Protein AF-A0A0F9HBQ1-F1 (afdb_monomer_lite)

Organism: NCBI:txid412755

Sequence (164 aa):
MKKYSKRTIGLFGLLKEIQSQFLNWKKLKNLIPKYLEYHNQWKIYSSMEGAESSEYTEASPKIYEQTISTKFDSHYFYQAIWGFNRILESKCKHHVDIGSNVTFVGLLTAITEVTFIDIRPLRVNLKNFKSKKGNILSLPYENNSISSLSSLHVAEHIGLGRYG

Radius of gyration: 22.7 Å; chains: 1; bounding box: 58×38×56 Å

Secondary structure (DSSP, 8-state):
---------HHHHHHHHHHHTTT-HHHHHHHHHHHHHHHHHHHHHHTSTT-----TTT----TT---SS----HHHHHHHHHHHHHHHHHT-SEEEEES--HHHHHHHTTTSEEEEEESS------TTEEEEE-BTTB-SS-TT--SSEE--S-GGGBTTTSB-

Foldseek 3Di:
DDDDDDDQCQVVVVVVVCVVPVPDPPVVVVVVVLVVVVVVVVVVQVPDPPRDPDDSRPDDDPSPCPDPDDDDDPQLVVVLVVLLVVLQVVLDQEAEEEPHDVVSQLVSQVRHQYEYEACDWDDDDGHSYHTDYDAPVDDPDDPPRGPHYYYGPHPVCDVVPRGD

pLDDT: mean 86.0, std 16.16, range [31.66, 98.62]

Structure (mmCIF, N/CA/C/O backbone):
data_AF-A0A0F9HBQ1-F1
#
_entry.id   AF-A0A0F9HBQ1-F1
#
loop_
_atom_site.group_PDB
_atom_site.id
_atom_site.type_symbol
_atom_site.label_atom_id
_atom_site.label_alt_id
_atom_site.label_comp_id
_atom_site.label_asym_id
_atom_site.label_entity_id
_atom_site.label_seq_id
_atom_site.pdbx_PDB_ins_code
_atom_site.Cartn_x
_atom_site.Cartn_y
_atom_site.Cartn_z
_atom_site.occupancy
_atom_site.B_iso_or_equiv
_atom_site.auth_seq_id
_atom_site.auth_comp_id
_atom_site.auth_asym_id
_atom_site.auth_atom_id
_atom_site.pdbx_PDB_model_num
ATOM 1 N N . MET A 1 1 ? 12.604 -26.608 -2.074 1.00 35.62 1 MET A N 1
ATOM 2 C CA . MET A 1 1 ? 13.143 -26.012 -3.318 1.00 35.62 1 MET A CA 1
ATOM 3 C C . MET A 1 1 ? 12.269 -26.426 -4.497 1.00 35.62 1 MET A C 1
ATOM 5 O O . MET A 1 1 ? 12.293 -27.588 -4.880 1.00 35.62 1 MET A O 1
ATOM 9 N N . LYS A 1 2 ? 11.435 -25.523 -5.031 1.00 31.66 2 LYS A N 1
ATOM 10 C CA . LYS A 1 2 ? 10.654 -25.785 -6.252 1.00 31.66 2 LYS A CA 1
ATOM 11 C C . LYS A 1 2 ? 11.547 -25.509 -7.464 1.00 31.66 2 LYS A C 1
ATOM 13 O O . LYS A 1 2 ? 12.048 -24.399 -7.600 1.00 31.66 2 LYS A O 1
ATOM 18 N N . LYS A 1 3 ? 11.748 -26.521 -8.316 1.00 34.47 3 LYS A N 1
ATOM 19 C CA . LYS A 1 3 ? 12.381 -26.390 -9.637 1.00 34.47 3 LYS A CA 1
ATOM 20 C C . LYS A 1 3 ? 11.582 -25.375 -10.458 1.00 34.47 3 LYS A C 1
ATOM 22 O O . LYS A 1 3 ? 10.477 -25.683 -10.902 1.00 34.47 3 LYS A O 1
ATOM 27 N N . TYR A 1 4 ? 12.126 -24.176 -10.640 1.00 36.44 4 TYR A N 1
ATOM 28 C CA . TYR A 1 4 ? 11.617 -23.244 -11.636 1.00 36.44 4 TYR A CA 1
ATOM 29 C C . TYR A 1 4 ? 11.937 -23.799 -13.027 1.00 36.44 4 TYR A C 1
ATOM 31 O O . TYR A 1 4 ? 13.069 -24.166 -13.337 1.00 36.44 4 TYR A O 1
ATOM 39 N N . SER A 1 5 ? 10.890 -23.922 -13.838 1.00 38.81 5 SER A N 1
ATOM 40 C CA . SER A 1 5 ? 10.945 -24.284 -15.251 1.00 38.81 5 SER A CA 1
ATOM 41 C C . SER A 1 5 ? 11.875 -23.322 -15.994 1.00 38.81 5 SER A C 1
ATOM 43 O O . SER A 1 5 ? 11.524 -22.155 -16.164 1.00 38.81 5 SER A O 1
ATOM 45 N N . LYS A 1 6 ? 13.017 -23.827 -16.475 1.00 42.91 6 LYS A N 1
ATOM 46 C CA . LYS A 1 6 ? 13.939 -23.126 -17.379 1.00 42.91 6 LYS A CA 1
ATOM 47 C C . LYS A 1 6 ? 13.171 -22.623 -18.605 1.00 42.91 6 LYS A C 1
ATOM 49 O O . LYS A 1 6 ? 12.800 -23.408 -19.474 1.00 42.91 6 LYS A O 1
ATOM 54 N N . ARG A 1 7 ? 12.905 -21.320 -18.668 1.00 42.47 7 ARG A N 1
ATOM 55 C CA . ARG A 1 7 ? 12.510 -20.639 -19.902 1.00 42.47 7 ARG A CA 1
ATOM 56 C C . ARG A 1 7 ? 13.658 -19.714 -20.271 1.00 42.47 7 ARG A C 1
ATOM 58 O O . ARG A 1 7 ? 13.934 -18.757 -19.565 1.00 42.47 7 ARG A O 1
ATOM 65 N N . THR A 1 8 ? 14.329 -20.049 -21.361 1.00 42.59 8 THR A N 1
ATOM 66 C CA . THR A 1 8 ? 15.318 -19.239 -22.073 1.00 42.59 8 THR A CA 1
ATOM 67 C C . THR A 1 8 ? 14.633 -17.945 -22.526 1.00 42.59 8 THR A C 1
ATOM 69 O O . THR A 1 8 ? 13.746 -18.007 -23.373 1.00 42.59 8 THR A O 1
ATOM 72 N N . ILE A 1 9 ? 14.956 -16.789 -21.931 1.00 53.06 9 ILE A N 1
ATOM 73 C CA . ILE A 1 9 ? 14.196 -15.534 -22.139 1.00 53.06 9 ILE A CA 1
ATOM 74 C C . ILE A 1 9 ? 14.983 -14.467 -22.918 1.00 53.06 9 ILE A C 1
ATOM 76 O O . ILE A 1 9 ? 14.350 -13.652 -23.575 1.00 53.06 9 ILE A O 1
ATOM 80 N N . GLY A 1 10 ? 16.318 -14.508 -22.990 1.00 53.81 10 GLY A N 1
ATOM 81 C CA . GLY A 1 10 ? 17.095 -13.488 -23.725 1.00 53.81 10 GLY A CA 1
ATOM 82 C C . GLY A 1 10 ? 16.734 -13.346 -25.219 1.00 53.81 10 GLY A C 1
ATOM 83 O O . GLY A 1 10 ? 16.172 -12.339 -25.642 1.00 53.81 10 GLY A O 1
ATOM 84 N N . LEU A 1 11 ? 17.005 -14.374 -26.035 1.00 56.88 11 LEU A N 1
ATOM 85 C CA . LEU A 1 11 ? 16.703 -14.353 -27.480 1.00 56.88 11 LEU A CA 1
ATOM 86 C C . LEU A 1 11 ? 15.218 -14.639 -27.769 1.00 56.88 11 LEU A C 1
ATOM 88 O O . LEU A 1 11 ? 14.623 -14.088 -28.691 1.00 56.88 11 LEU A O 1
ATOM 92 N N . PHE A 1 12 ? 14.605 -15.489 -26.945 1.00 56.41 12 PHE A N 1
ATOM 93 C CA . PHE A 1 12 ? 13.203 -15.888 -27.066 1.00 56.41 12 PHE A CA 1
ATOM 94 C C . PHE A 1 12 ? 12.234 -14.779 -26.637 1.00 56.41 12 PHE A C 1
ATOM 96 O O . PHE A 1 12 ? 11.117 -14.733 -27.138 1.00 56.41 12 PHE A O 1
ATOM 103 N N . GLY A 1 13 ? 12.646 -13.885 -25.733 1.00 59.28 13 GLY A N 1
ATOM 104 C CA . GLY A 1 13 ? 11.904 -12.691 -25.329 1.00 59.28 13 GLY A CA 1
ATOM 105 C C . GLY A 1 13 ? 11.864 -11.659 -26.449 1.00 59.28 13 GLY A C 1
ATOM 106 O O . GLY A 1 13 ? 10.774 -11.238 -26.823 1.00 59.28 13 GLY A O 1
ATOM 107 N N . LEU A 1 14 ? 13.016 -11.371 -27.069 1.00 61.38 14 LEU A N 1
ATOM 108 C CA . LEU A 1 14 ? 13.088 -10.545 -28.276 1.00 61.38 14 LEU A CA 1
ATOM 109 C C . LEU A 1 14 ? 12.256 -11.156 -29.414 1.00 61.38 14 LEU A C 1
ATOM 111 O O . LEU A 1 14 ? 11.454 -10.460 -30.021 1.00 61.38 14 LEU A O 1
ATOM 115 N N . LEU A 1 15 ? 12.371 -12.465 -29.669 1.00 63.91 15 LEU A N 1
ATOM 116 C CA . LEU A 1 15 ? 11.573 -13.148 -30.695 1.00 63.91 15 LEU A CA 1
ATOM 117 C C . LEU A 1 15 ? 10.07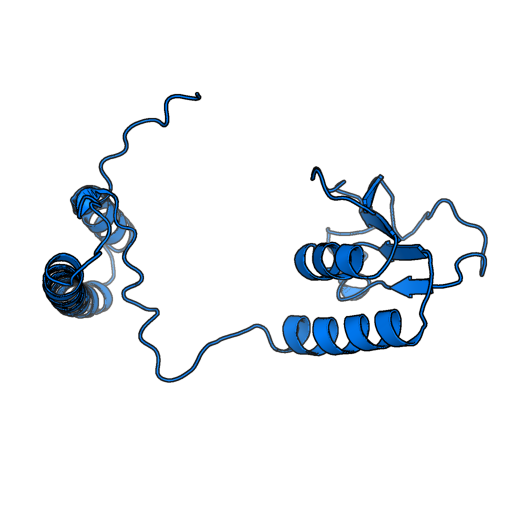4 -13.171 -30.370 1.00 63.91 15 LEU A C 1
ATOM 119 O O . LEU A 1 15 ? 9.278 -13.007 -31.286 1.00 63.91 15 LEU A O 1
ATOM 123 N N . LYS A 1 16 ? 9.666 -13.315 -29.101 1.00 60.62 16 LYS A N 1
ATOM 124 C CA . LYS A 1 16 ? 8.258 -13.207 -28.676 1.00 60.62 16 LYS A CA 1
ATOM 125 C C . LYS A 1 16 ? 7.707 -11.795 -28.821 1.00 60.62 16 LYS A C 1
ATOM 127 O O . LYS A 1 16 ? 6.542 -11.634 -29.168 1.00 60.62 16 LYS A O 1
ATOM 132 N N . GLU A 1 17 ? 8.514 -10.788 -28.518 1.00 59.59 17 GLU A N 1
ATOM 133 C CA . GLU A 1 17 ? 8.128 -9.385 -28.629 1.00 59.59 17 GLU A CA 1
ATOM 134 C C . GLU A 1 17 ? 8.091 -8.941 -30.096 1.00 59.59 17 GLU A C 1
ATOM 136 O O . GLU A 1 17 ? 7.166 -8.254 -30.508 1.00 59.59 17 GLU A O 1
ATOM 141 N N . ILE A 1 18 ? 9.010 -9.440 -30.927 1.00 62.00 18 ILE A N 1
ATOM 142 C CA . ILE A 1 18 ? 8.940 -9.320 -32.386 1.00 62.00 18 ILE A CA 1
ATOM 143 C C . ILE A 1 18 ? 7.689 -10.046 -32.908 1.00 62.00 18 ILE A C 1
ATOM 145 O O . ILE A 1 18 ? 6.916 -9.434 -33.639 1.00 62.00 18 ILE A O 1
ATOM 149 N N . GLN A 1 19 ? 7.432 -11.292 -32.473 1.00 61.62 19 GLN A N 1
ATOM 150 C CA . GLN A 1 19 ? 6.2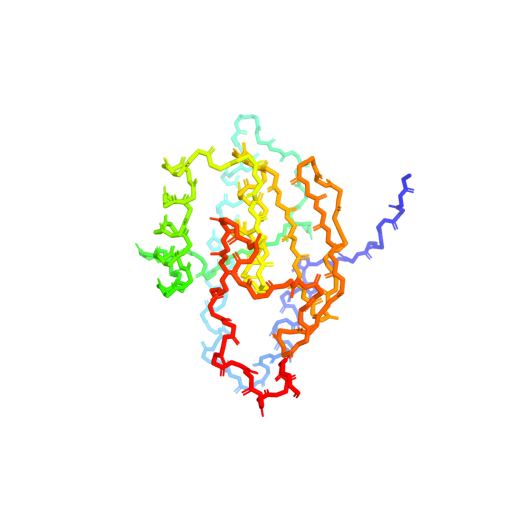35 -12.086 -32.805 1.00 61.62 19 GLN A CA 1
ATOM 151 C C . GLN A 1 19 ? 4.923 -11.371 -32.447 1.00 61.62 19 GLN A C 1
ATOM 153 O O . GLN A 1 19 ? 4.002 -11.345 -33.261 1.00 61.62 19 GLN A O 1
ATOM 158 N N . SER A 1 20 ? 4.839 -10.740 -31.272 1.00 58.06 20 SER A N 1
ATOM 159 C CA . SER A 1 20 ? 3.650 -9.995 -30.835 1.00 58.06 20 SER A CA 1
ATOM 160 C C . SER A 1 20 ? 3.490 -8.631 -31.519 1.00 58.06 20 SER A C 1
ATOM 162 O O . SER A 1 20 ? 2.413 -8.038 -31.461 1.00 58.06 20 SER A O 1
ATOM 164 N N . GLN A 1 21 ? 4.535 -8.136 -32.192 1.00 57.50 21 GLN A N 1
ATOM 165 C CA . GLN A 1 21 ? 4.573 -6.824 -32.840 1.00 57.50 21 GLN A CA 1
ATOM 166 C C . GLN A 1 21 ? 4.679 -6.878 -34.376 1.00 57.50 21 GLN A C 1
ATOM 168 O O . GLN A 1 21 ? 4.935 -5.838 -34.991 1.00 57.50 21 GLN A O 1
ATOM 173 N N . PHE A 1 22 ? 4.413 -8.029 -35.013 1.00 54.31 22 PHE A N 1
ATOM 174 C CA . PHE A 1 22 ? 4.556 -8.263 -36.469 1.00 54.31 22 PHE A CA 1
ATOM 175 C C . PHE A 1 22 ? 3.725 -7.380 -37.419 1.00 54.31 22 PHE A C 1
ATOM 177 O O . PHE A 1 22 ? 3.723 -7.612 -38.623 1.00 54.31 22 PHE A O 1
ATOM 184 N N . LEU A 1 23 ? 3.072 -6.326 -36.937 1.00 56.28 23 LEU A N 1
ATOM 185 C CA . LEU A 1 23 ? 2.369 -5.351 -37.774 1.00 56.28 23 LEU A CA 1
ATOM 186 C C . LEU A 1 23 ? 2.879 -3.909 -37.614 1.00 56.28 23 LEU A C 1
ATOM 188 O O . LEU A 1 23 ? 2.281 -2.998 -38.181 1.00 56.28 23 LEU A O 1
ATOM 192 N N . ASN A 1 24 ? 3.978 -3.649 -36.884 1.00 65.12 24 ASN A N 1
ATOM 193 C CA . ASN A 1 24 ? 4.464 -2.273 -36.708 1.00 65.12 24 ASN A CA 1
ATOM 194 C C . ASN A 1 24 ? 5.992 -2.103 -36.803 1.00 65.12 24 ASN A C 1
ATOM 196 O O . ASN A 1 24 ? 6.710 -2.025 -35.805 1.00 65.12 24 ASN A O 1
ATOM 200 N N . TRP A 1 25 ? 6.477 -1.922 -38.033 1.00 69.94 25 TRP A N 1
ATOM 201 C CA . TRP A 1 25 ? 7.878 -1.633 -38.371 1.00 69.94 25 TRP A CA 1
ATOM 202 C C . TRP A 1 25 ? 8.474 -0.416 -37.632 1.00 69.94 25 TRP A C 1
ATOM 204 O O . TRP A 1 25 ? 9.676 -0.381 -37.365 1.00 69.94 25 TRP A O 1
ATOM 214 N N . LYS A 1 26 ? 7.654 0.575 -37.237 1.00 66.94 26 LYS A N 1
ATOM 215 C CA . LYS A 1 26 ? 8.124 1.722 -36.434 1.00 66.94 26 LYS A CA 1
ATOM 216 C C . LYS A 1 26 ? 8.539 1.299 -35.023 1.00 66.94 26 LYS A C 1
ATOM 218 O O . LYS A 1 26 ? 9.495 1.852 -34.489 1.00 66.94 26 LYS A O 1
ATOM 223 N N . LYS A 1 27 ? 7.859 0.314 -34.425 1.00 67.44 27 LYS A N 1
ATOM 224 C CA . LYS A 1 27 ? 8.238 -0.205 -33.104 1.00 67.44 27 LYS A CA 1
ATOM 225 C C . LYS A 1 27 ? 9.533 -1.015 -33.168 1.00 67.44 27 LYS A C 1
ATOM 227 O O . LYS A 1 27 ? 10.408 -0.779 -32.342 1.00 67.44 27 LYS A O 1
ATOM 232 N N . LEU A 1 28 ? 9.705 -1.864 -34.189 1.00 73.25 28 LEU A N 1
ATOM 233 C CA . LEU A 1 28 ? 10.949 -2.624 -34.394 1.00 73.25 28 LEU A CA 1
ATOM 234 C C . LEU A 1 28 ? 12.178 -1.716 -34.558 1.00 73.25 28 LEU A C 1
ATOM 236 O O . LEU A 1 28 ? 13.211 -1.967 -33.941 1.00 73.25 28 LEU A O 1
ATOM 240 N N . LYS A 1 29 ? 12.060 -0.630 -35.335 1.00 79.12 29 LYS A N 1
ATOM 241 C CA . LYS A 1 29 ? 13.150 0.345 -35.525 1.00 79.12 29 LYS A CA 1
ATOM 242 C C . LYS A 1 29 ? 13.620 0.999 -34.224 1.00 79.12 29 LYS A C 1
ATOM 244 O O . LYS A 1 29 ? 14.805 1.268 -34.084 1.00 79.12 29 LYS A O 1
ATOM 249 N N . ASN A 1 30 ? 12.713 1.218 -33.274 1.00 81.75 30 ASN A N 1
ATOM 250 C CA . ASN A 1 30 ? 13.043 1.807 -31.974 1.00 81.75 30 ASN A CA 1
ATOM 251 C C . ASN A 1 30 ? 13.506 0.765 -30.945 1.00 81.75 30 ASN A C 1
ATOM 253 O O . ASN A 1 30 ? 14.101 1.133 -29.937 1.00 81.75 30 ASN A O 1
ATOM 257 N N . LEU A 1 31 ? 13.228 -0.519 -31.178 1.00 86.50 31 LEU A N 1
ATOM 258 C CA . LEU A 1 31 ? 13.579 -1.619 -30.281 1.00 86.50 31 LEU A CA 1
ATOM 259 C C . LEU A 1 31 ? 15.081 -1.927 -30.336 1.00 86.50 31 LEU A C 1
ATOM 261 O O . LEU A 1 31 ? 15.737 -2.018 -29.302 1.00 86.50 31 LEU A O 1
ATOM 265 N N . ILE A 1 32 ? 15.628 -2.045 -31.550 1.00 87.56 32 ILE A N 1
ATOM 266 C CA . ILE A 1 32 ? 17.014 -2.479 -31.780 1.00 87.56 32 ILE A CA 1
ATOM 267 C C . ILE A 1 32 ? 18.036 -1.548 -31.099 1.00 87.56 32 ILE A C 1
ATOM 269 O O . ILE A 1 32 ? 18.856 -2.060 -30.335 1.00 87.56 32 ILE A O 1
ATOM 273 N N . PRO A 1 33 ? 17.992 -0.208 -31.277 1.00 91.00 33 PRO A N 1
ATOM 274 C CA . PRO A 1 33 ? 18.955 0.685 -30.631 1.00 91.00 33 PRO A CA 1
ATOM 275 C C . PRO A 1 33 ? 18.920 0.592 -29.103 1.00 91.00 33 PRO A C 1
ATOM 277 O O . PRO A 1 33 ? 19.967 0.582 -28.466 1.00 91.00 33 PRO A O 1
ATOM 280 N N . LYS A 1 34 ? 17.727 0.442 -28.515 1.00 90.25 34 LYS A N 1
ATOM 281 C CA . LYS A 1 34 ? 17.555 0.333 -27.061 1.00 90.25 34 LYS A CA 1
ATOM 282 C C . LYS A 1 34 ? 18.139 -0.955 -26.489 1.00 90.25 34 LYS A C 1
ATOM 284 O O . LYS A 1 34 ? 18.706 -0.943 -25.403 1.00 90.25 34 LYS A O 1
ATOM 289 N N . TYR A 1 35 ? 18.022 -2.066 -27.213 1.00 90.69 35 TYR A N 1
ATOM 290 C CA . TYR A 1 35 ? 18.657 -3.322 -26.811 1.00 90.69 35 TYR A CA 1
ATOM 291 C C . TYR A 1 35 ? 20.182 -3.274 -26.948 1.00 90.69 35 TYR A C 1
ATOM 293 O O . TYR A 1 35 ? 20.880 -3.841 -26.109 1.00 90.69 35 TYR A O 1
ATOM 301 N N . LEU A 1 36 ? 20.706 -2.578 -27.963 1.00 92.31 36 LEU A N 1
ATOM 302 C CA . LEU A 1 36 ? 22.147 -2.339 -28.092 1.00 92.31 36 LEU A CA 1
ATOM 303 C C . LEU A 1 36 ? 22.674 -1.473 -26.940 1.00 92.31 36 LEU A C 1
ATOM 305 O O . LEU A 1 36 ? 23.688 -1.818 -26.335 1.00 92.31 36 LEU A O 1
ATOM 309 N N . GLU A 1 37 ? 21.967 -0.393 -26.602 1.00 92.94 37 GLU A N 1
ATOM 310 C CA . GLU A 1 37 ? 22.284 0.447 -25.445 1.00 92.94 37 GLU A CA 1
ATOM 311 C C . GLU A 1 37 ? 22.259 -0.369 -24.148 1.00 92.94 37 GLU A C 1
ATOM 313 O O . GLU A 1 37 ? 23.241 -0.375 -23.408 1.00 92.94 37 GLU A O 1
ATOM 318 N N . TYR A 1 38 ? 21.194 -1.140 -23.921 1.00 93.06 38 TYR A N 1
ATOM 319 C CA . TYR A 1 38 ? 21.078 -2.026 -22.765 1.00 93.06 38 TYR A CA 1
ATOM 320 C C . TYR A 1 38 ? 22.222 -3.049 -22.685 1.00 93.06 38 TYR A C 1
ATOM 322 O O . TYR A 1 38 ? 22.770 -3.287 -21.614 1.00 93.06 38 TYR A O 1
ATOM 330 N N . HIS A 1 39 ? 22.630 -3.645 -23.806 1.00 92.25 39 HIS A N 1
ATOM 331 C CA . HIS A 1 39 ? 23.753 -4.583 -23.837 1.00 92.25 39 HIS A CA 1
ATOM 332 C C . HIS A 1 39 ? 25.091 -3.910 -23.486 1.00 92.25 39 HIS A C 1
ATOM 334 O O . HIS A 1 39 ? 25.919 -4.502 -22.793 1.00 92.25 39 HIS A O 1
ATOM 340 N N . ASN A 1 40 ? 25.303 -2.664 -23.913 1.00 93.44 40 ASN A N 1
ATOM 341 C CA . ASN A 1 40 ? 26.479 -1.898 -23.506 1.00 93.44 40 ASN A CA 1
ATOM 342 C C . ASN A 1 40 ? 26.438 -1.569 -22.007 1.00 93.44 40 ASN A C 1
ATOM 344 O O . ASN A 1 40 ? 27.434 -1.776 -21.318 1.00 93.44 40 ASN A O 1
ATOM 348 N N . GLN A 1 41 ? 25.283 -1.140 -21.487 1.00 93.69 41 GLN A N 1
ATOM 349 C CA . GLN A 1 41 ? 25.076 -0.913 -20.052 1.00 93.69 41 GLN A CA 1
ATOM 350 C C . GLN A 1 41 ? 25.320 -2.190 -19.237 1.00 93.69 41 GLN A C 1
ATOM 352 O O . GLN A 1 41 ? 25.957 -2.135 -18.190 1.00 93.69 41 GLN A O 1
ATOM 357 N N . TRP A 1 42 ? 24.888 -3.347 -19.745 1.00 92.56 42 TRP A N 1
ATOM 358 C CA . TRP A 1 42 ? 25.144 -4.644 -19.125 1.00 92.56 42 TRP A CA 1
ATOM 359 C C . TRP A 1 42 ? 26.635 -4.966 -19.055 1.00 92.56 42 TRP A C 1
ATOM 361 O O . TRP A 1 42 ? 27.121 -5.335 -17.996 1.00 92.56 42 TRP A O 1
ATOM 371 N N . LYS A 1 43 ? 27.385 -4.786 -20.151 1.00 92.81 43 LYS A N 1
ATOM 372 C CA . LYS A 1 43 ? 28.844 -4.991 -20.145 1.00 92.81 43 LYS A CA 1
ATOM 373 C C . LYS A 1 43 ? 29.543 -4.112 -19.114 1.00 92.81 43 LYS A C 1
ATOM 375 O O . LYS A 1 43 ? 30.437 -4.590 -18.425 1.00 92.81 43 LYS A O 1
ATOM 380 N N . ILE A 1 44 ? 29.124 -2.849 -19.015 1.00 94.12 44 ILE A N 1
ATOM 381 C CA . ILE A 1 44 ? 29.649 -1.916 -18.017 1.00 94.12 44 ILE A CA 1
ATOM 382 C C . ILE A 1 44 ? 29.332 -2.445 -16.614 1.00 94.12 44 ILE A C 1
ATOM 384 O O . ILE A 1 44 ? 30.258 -2.633 -15.832 1.00 94.12 44 ILE A O 1
ATOM 388 N N . TYR A 1 45 ? 28.064 -2.762 -16.326 1.00 93.12 45 TYR A N 1
ATOM 389 C CA . TYR A 1 45 ? 27.636 -3.336 -15.046 1.00 93.12 45 TYR A CA 1
ATOM 390 C C . TYR A 1 45 ? 28.428 -4.599 -14.681 1.00 93.12 45 TYR A C 1
ATOM 392 O O . TYR A 1 45 ? 29.003 -4.655 -13.603 1.00 93.12 45 TYR A O 1
ATOM 400 N N . SER A 1 46 ? 28.547 -5.570 -15.590 1.00 92.06 46 SER A N 1
ATOM 401 C CA . SER A 1 46 ? 29.276 -6.825 -15.354 1.00 92.06 46 SER A CA 1
ATOM 402 C C . SER A 1 46 ? 30.778 -6.645 -15.121 1.00 92.06 46 SER A C 1
ATOM 404 O O . SER A 1 46 ? 31.422 -7.569 -14.636 1.00 92.06 46 SER A O 1
ATOM 406 N N . SER A 1 47 ? 31.349 -5.494 -15.486 1.00 93.00 47 SER A N 1
ATOM 407 C CA . SER A 1 47 ? 32.758 -5.172 -15.226 1.00 93.00 47 SER A CA 1
ATOM 408 C C . SER A 1 47 ? 32.988 -4.429 -13.906 1.00 93.00 47 SER A C 1
ATOM 410 O O . SER A 1 47 ? 34.139 -4.203 -13.537 1.00 93.00 47 SER A O 1
ATOM 412 N N . MET A 1 48 ? 31.922 -4.031 -13.202 1.00 95.38 48 MET A N 1
ATOM 413 C CA . MET A 1 48 ? 32.028 -3.334 -11.920 1.00 95.38 48 MET A CA 1
ATOM 414 C C . MET A 1 48 ? 32.450 -4.290 -10.798 1.00 95.38 48 MET A C 1
ATOM 416 O O . MET A 1 48 ? 32.042 -5.453 -10.756 1.00 95.38 48 MET A O 1
ATOM 420 N N . GLU A 1 49 ? 33.235 -3.783 -9.848 1.00 95.25 49 GLU A N 1
ATOM 421 C CA . GLU A 1 49 ? 33.574 -4.519 -8.631 1.00 95.25 49 GLU A CA 1
ATOM 422 C C . GLU A 1 49 ? 32.301 -4.832 -7.827 1.00 95.25 49 GLU A C 1
ATOM 424 O O . GLU A 1 49 ? 31.477 -3.953 -7.578 1.00 95.25 49 GLU A O 1
ATOM 429 N N . GLY A 1 50 ? 32.120 -6.100 -7.447 1.00 91.81 50 GLY A N 1
ATOM 430 C CA . GLY A 1 50 ? 30.934 -6.554 -6.715 1.00 91.81 50 GLY A CA 1
ATOM 431 C C . GLY A 1 50 ? 29.666 -6.720 -7.562 1.00 91.81 50 GLY A C 1
ATOM 432 O O . GLY A 1 50 ? 28.597 -6.931 -6.991 1.00 91.81 50 GLY A O 1
ATOM 433 N N . ALA A 1 51 ? 29.756 -6.647 -8.896 1.00 90.25 51 ALA A N 1
ATOM 434 C CA . ALA A 1 51 ? 28.629 -6.957 -9.772 1.00 90.25 51 ALA A CA 1
ATOM 435 C C . ALA A 1 51 ? 28.126 -8.392 -9.549 1.00 90.25 51 ALA A C 1
ATOM 437 O O . ALA A 1 51 ? 28.915 -9.333 -9.422 1.00 90.25 51 ALA A O 1
ATOM 438 N N . GLU A 1 52 ? 26.804 -8.571 -9.517 1.00 86.75 52 GLU A N 1
ATOM 439 C CA . GLU A 1 52 ? 26.213 -9.895 -9.344 1.00 86.75 52 GLU A CA 1
ATOM 440 C C . GLU A 1 52 ? 26.542 -10.778 -10.553 1.00 86.75 52 GLU A C 1
ATOM 442 O O . GLU A 1 52 ? 26.419 -10.356 -11.708 1.00 86.75 52 GLU A O 1
ATOM 447 N N . SER A 1 53 ? 26.897 -12.041 -10.296 1.00 78.88 53 SER A N 1
ATOM 448 C CA . SER A 1 53 ? 27.084 -13.050 -11.340 1.00 78.88 53 SER A CA 1
ATOM 449 C C . SER A 1 53 ? 25.722 -13.505 -11.872 1.00 78.88 53 SER A C 1
ATOM 451 O O . SER A 1 53 ? 25.227 -14.578 -11.529 1.00 78.88 53 SER A O 1
ATOM 453 N N . SER A 1 54 ? 25.084 -12.658 -12.670 1.00 77.75 54 SER A N 1
ATOM 454 C CA . SER A 1 54 ? 23.842 -12.979 -13.368 1.00 77.75 54 SER A CA 1
ATOM 455 C C . SER A 1 54 ? 24.128 -13.274 -14.835 1.00 77.75 54 SER A C 1
ATOM 457 O O . SER A 1 54 ? 24.988 -12.655 -15.467 1.00 77.75 54 SER A O 1
ATOM 459 N N . GLU A 1 55 ? 23.419 -14.247 -15.401 1.00 82.19 55 GLU A N 1
ATOM 460 C CA . GLU A 1 55 ? 23.507 -14.502 -16.832 1.00 82.19 55 GLU A CA 1
ATOM 461 C C . GLU A 1 55 ? 22.673 -13.468 -17.595 1.00 82.19 55 GLU A C 1
ATOM 463 O O . GLU A 1 55 ? 21.513 -13.219 -17.268 1.00 82.19 55 GLU A O 1
ATOM 468 N N . TYR A 1 56 ? 23.211 -12.933 -18.696 1.00 80.25 56 TYR A N 1
ATOM 469 C CA . TYR A 1 56 ? 22.464 -12.026 -19.583 1.00 80.25 56 TYR A CA 1
ATOM 470 C C . TYR A 1 56 ? 21.130 -12.631 -20.060 1.00 80.25 56 TYR A C 1
ATOM 472 O O . TYR A 1 56 ? 20.174 -11.919 -20.358 1.00 80.25 56 TYR A O 1
ATOM 480 N N . THR A 1 57 ? 21.047 -13.964 -20.129 1.00 78.88 57 THR A N 1
ATOM 481 C CA . THR A 1 57 ? 19.846 -14.687 -20.569 1.00 78.88 57 THR A CA 1
ATOM 482 C C . THR A 1 57 ? 18.730 -14.740 -19.523 1.00 78.88 57 THR A C 1
ATOM 484 O O . THR A 1 57 ? 17.572 -14.961 -19.896 1.00 78.88 57 THR A O 1
ATOM 487 N N . GLU A 1 58 ? 19.072 -14.515 -18.253 1.00 83.00 58 GLU A N 1
ATOM 488 C CA . GLU A 1 58 ? 18.150 -14.428 -17.117 1.00 83.00 58 GLU A CA 1
ATOM 489 C C . GLU A 1 58 ? 17.709 -12.985 -16.844 1.00 83.00 58 GLU A C 1
ATOM 491 O O . GLU A 1 58 ? 16.760 -12.746 -16.094 1.00 83.00 58 GLU A O 1
ATOM 496 N N . ALA A 1 59 ? 18.358 -12.015 -17.490 1.00 84.12 59 ALA A N 1
ATOM 497 C CA . ALA A 1 59 ? 18.001 -10.621 -17.360 1.00 84.12 59 ALA A CA 1
ATOM 498 C C . ALA A 1 59 ? 16.603 -10.337 -17.942 1.00 84.12 59 ALA A C 1
ATOM 500 O O . ALA A 1 59 ? 16.185 -10.907 -18.953 1.00 84.12 59 ALA A O 1
ATOM 501 N N . SER A 1 60 ? 15.878 -9.406 -17.311 1.00 86.06 60 SER A N 1
ATOM 502 C CA . SER A 1 60 ? 14.583 -8.895 -17.782 1.00 86.06 60 SER A CA 1
ATOM 503 C C . SER A 1 60 ? 14.718 -7.407 -18.140 1.00 86.06 60 SER A C 1
ATOM 505 O O . SER A 1 60 ? 14.341 -6.558 -17.322 1.00 86.06 60 SER A O 1
ATOM 507 N N . PRO A 1 61 ? 15.221 -7.065 -19.343 1.00 88.50 61 PRO A N 1
ATOM 508 C CA . PRO A 1 61 ? 15.525 -5.690 -19.717 1.00 88.50 61 PRO A CA 1
ATOM 509 C C . PRO A 1 61 ? 14.281 -4.805 -19.658 1.00 88.50 61 PRO A C 1
ATOM 511 O O . PRO A 1 61 ? 13.217 -5.158 -20.169 1.00 88.50 61 PRO A O 1
ATOM 514 N N . LYS A 1 62 ? 14.419 -3.626 -19.053 1.00 89.00 62 LYS A N 1
ATOM 515 C CA . LYS A 1 62 ? 13.368 -2.607 -18.986 1.00 89.00 62 LYS A CA 1
ATOM 516 C C . LYS A 1 62 ? 13.709 -1.430 -19.896 1.00 89.00 62 LYS A C 1
ATOM 518 O O . LYS A 1 62 ? 13.797 -0.286 -19.474 1.00 89.00 62 LYS A O 1
ATOM 523 N N . ILE A 1 63 ? 13.887 -1.720 -21.182 1.00 88.62 63 ILE A N 1
ATOM 524 C CA . ILE A 1 63 ? 14.372 -0.785 -22.218 1.00 88.62 63 ILE A CA 1
ATOM 525 C C . ILE A 1 63 ? 13.480 0.452 -22.471 1.00 88.62 63 ILE A C 1
ATOM 527 O O . ILE A 1 63 ? 13.833 1.351 -23.240 1.00 88.62 63 ILE A O 1
ATOM 531 N N . TYR A 1 64 ? 12.299 0.508 -21.858 1.00 87.38 64 TYR A N 1
ATOM 532 C CA . TYR A 1 64 ? 11.381 1.647 -21.926 1.00 87.38 64 TYR A CA 1
ATOM 533 C C . TYR A 1 64 ? 11.304 2.456 -20.624 1.00 87.38 64 TYR A C 1
ATOM 535 O O . TYR A 1 64 ? 10.632 3.479 -20.628 1.00 87.38 64 TYR A O 1
ATOM 543 N N . GLU A 1 65 ? 12.003 2.046 -19.561 1.00 87.81 65 GLU A N 1
ATOM 544 C CA . GLU A 1 65 ? 12.016 2.736 -18.257 1.00 87.81 65 GLU A CA 1
ATOM 545 C C . GLU A 1 65 ? 13.047 3.873 -18.182 1.00 87.81 65 GLU A C 1
ATOM 547 O O . GLU A 1 65 ? 13.022 4.666 -17.248 1.00 87.81 65 GLU A O 1
ATOM 552 N N . GLN A 1 66 ? 13.944 4.002 -19.167 1.00 87.06 66 GLN A N 1
ATOM 553 C CA . GLN A 1 66 ? 14.863 5.141 -19.268 1.00 87.06 66 GLN A CA 1
ATOM 554 C C . GLN A 1 66 ? 14.097 6.387 -19.742 1.00 87.06 66 GLN A C 1
ATOM 556 O O . GLN A 1 66 ? 14.164 6.808 -20.897 1.00 87.06 66 GLN A O 1
ATOM 561 N N . THR A 1 67 ? 13.285 6.929 -18.844 1.00 88.00 67 THR A N 1
ATOM 562 C CA . THR A 1 67 ? 12.433 8.096 -19.056 1.00 88.00 67 THR A CA 1
ATOM 563 C C . THR A 1 67 ? 12.947 9.290 -18.263 1.00 88.00 67 THR A C 1
ATOM 565 O O . THR A 1 67 ? 13.543 9.125 -17.205 1.00 88.00 67 THR A O 1
ATOM 568 N N . ILE A 1 68 ? 12.666 10.506 -18.742 1.00 94.31 68 ILE A N 1
ATOM 569 C CA . ILE A 1 68 ? 13.056 11.759 -18.065 1.00 94.31 68 ILE A CA 1
ATOM 570 C C . ILE A 1 68 ? 12.348 11.912 -16.706 1.00 94.31 68 ILE A C 1
ATOM 572 O O . ILE A 1 68 ? 12.873 12.551 -15.799 1.00 94.31 68 ILE A O 1
ATOM 576 N N . SER A 1 69 ? 11.158 11.324 -16.554 1.00 93.25 69 SER A N 1
ATOM 577 C CA . SER A 1 69 ? 10.374 11.368 -15.322 1.00 93.25 69 SER A CA 1
ATOM 578 C C . SER A 1 69 ? 9.664 10.046 -15.049 1.00 93.25 69 SER A C 1
ATOM 580 O O . SER A 1 69 ? 9.231 9.352 -15.971 1.00 93.25 69 SER A O 1
ATOM 582 N N . THR A 1 70 ? 9.510 9.720 -13.767 1.00 92.06 70 THR A N 1
ATOM 583 C CA . THR A 1 70 ? 8.777 8.535 -13.315 1.00 92.06 70 THR A CA 1
ATOM 584 C C . THR A 1 70 ? 7.275 8.760 -13.442 1.00 92.06 70 THR A C 1
ATOM 586 O O . THR A 1 70 ? 6.729 9.717 -12.891 1.00 92.06 70 THR A O 1
ATOM 589 N N . LYS A 1 71 ? 6.585 7.860 -14.145 1.00 92.06 71 LYS A N 1
ATOM 590 C CA . LYS A 1 71 ? 5.120 7.870 -14.236 1.00 92.06 71 LYS A CA 1
ATOM 591 C C . LYS A 1 71 ? 4.503 7.136 -13.050 1.00 92.06 71 LYS A C 1
ATOM 593 O O . LYS A 1 71 ? 5.020 6.112 -12.616 1.00 92.06 71 LYS A O 1
ATOM 598 N N . PHE A 1 72 ? 3.368 7.630 -12.572 1.00 93.25 72 PHE A N 1
ATOM 599 C CA . PHE A 1 72 ? 2.578 6.994 -11.522 1.00 93.25 72 PHE A CA 1
ATOM 600 C C . PHE A 1 72 ? 1.098 7.355 -11.679 1.00 93.25 72 PHE A C 1
ATOM 602 O O . PHE A 1 72 ? 0.760 8.327 -12.356 1.00 93.25 72 PHE A O 1
ATOM 609 N N . ASP A 1 73 ? 0.219 6.568 -11.060 1.00 94.00 73 ASP A N 1
ATOM 610 C CA . ASP A 1 73 ? -1.193 6.924 -10.943 1.00 94.00 73 ASP A CA 1
ATOM 611 C C . ASP A 1 73 ? -1.353 7.961 -9.828 1.00 94.00 73 ASP A C 1
ATOM 613 O O . ASP A 1 73 ? -1.125 7.665 -8.652 1.00 94.00 73 ASP A O 1
ATOM 617 N N . SER A 1 74 ? -1.691 9.193 -10.203 1.00 94.44 74 SER A N 1
ATOM 618 C CA . SER A 1 74 ? -1.760 10.312 -9.265 1.00 94.44 74 SER A CA 1
ATOM 619 C C . SER A 1 74 ? -2.834 10.114 -8.202 1.00 94.44 74 SER A C 1
ATOM 621 O O . SER A 1 74 ? -2.601 10.452 -7.042 1.00 94.44 74 SER A O 1
ATOM 623 N N . HIS A 1 75 ? -3.982 9.542 -8.567 1.00 93.25 75 HIS A N 1
ATOM 624 C CA . HIS A 1 75 ? -5.087 9.352 -7.642 1.00 93.25 75 HIS A CA 1
ATOM 625 C C . HIS A 1 75 ? -4.715 8.324 -6.576 1.00 93.25 75 HIS A C 1
ATOM 627 O O . HIS A 1 75 ? -4.749 8.648 -5.390 1.00 93.25 75 HIS A O 1
ATOM 633 N N . TYR A 1 76 ? -4.239 7.142 -6.975 1.00 92.88 76 TYR A N 1
ATOM 634 C CA . TYR A 1 76 ? -3.802 6.128 -6.015 1.00 92.88 76 TYR A CA 1
ATOM 635 C C . TYR A 1 76 ? -2.611 6.596 -5.173 1.00 92.88 76 TYR A C 1
ATOM 637 O O . TYR A 1 76 ? -2.575 6.327 -3.974 1.00 92.88 76 TYR A O 1
ATOM 645 N N . PHE A 1 77 ? -1.645 7.305 -5.766 1.00 96.06 77 PHE A N 1
ATOM 646 C CA . PHE A 1 77 ? -0.442 7.737 -5.054 1.00 96.06 77 PHE A CA 1
ATOM 647 C C . PHE A 1 77 ? -0.747 8.778 -3.973 1.00 96.06 77 PHE A C 1
ATOM 649 O O . PHE A 1 77 ? -0.441 8.561 -2.799 1.00 96.06 77 PHE A O 1
ATOM 656 N N . TYR A 1 78 ? -1.383 9.894 -4.339 1.00 97.56 78 TYR A N 1
ATOM 657 C CA . TYR A 1 78 ? -1.654 10.965 -3.381 1.00 97.56 78 TYR A CA 1
ATOM 658 C C . TYR A 1 78 ? -2.721 10.567 -2.358 1.00 97.56 78 TYR A C 1
ATOM 660 O O . TYR A 1 78 ? -2.587 10.907 -1.181 1.00 97.56 78 TYR A O 1
ATOM 668 N N . GLN A 1 79 ? -3.739 9.800 -2.765 1.00 96.06 79 GLN A N 1
ATOM 669 C CA . GLN A 1 79 ? -4.767 9.313 -1.846 1.00 96.06 79 GLN A CA 1
ATOM 670 C C . GLN A 1 79 ? -4.189 8.339 -0.813 1.00 96.06 79 GLN A C 1
ATOM 672 O O . GLN A 1 79 ? -4.507 8.465 0.370 1.00 96.06 79 GLN A O 1
ATOM 677 N N . ALA A 1 80 ? -3.309 7.416 -1.222 1.00 96.94 80 ALA A N 1
ATOM 678 C CA . ALA A 1 80 ? -2.660 6.492 -0.293 1.00 96.94 80 ALA A CA 1
ATOM 679 C C . ALA A 1 80 ? -1.802 7.237 0.741 1.00 96.94 80 ALA A C 1
ATOM 681 O O . ALA A 1 80 ? -1.892 6.942 1.931 1.00 96.94 80 ALA A O 1
ATOM 682 N N . ILE A 1 81 ? -1.021 8.238 0.314 1.00 98.00 81 ILE A N 1
ATOM 683 C CA . ILE A 1 81 ? -0.196 9.055 1.222 1.00 98.00 81 ILE A CA 1
ATOM 684 C C . ILE A 1 81 ? -1.074 9.826 2.210 1.00 98.00 81 ILE A C 1
ATOM 686 O O . ILE A 1 81 ? -0.814 9.822 3.415 1.00 98.00 81 ILE A O 1
ATOM 690 N N . TRP A 1 82 ? -2.127 10.482 1.717 1.00 98.00 82 TRP A N 1
ATOM 691 C CA . TRP A 1 82 ? -3.046 11.229 2.569 1.00 98.00 82 TRP A CA 1
ATOM 692 C C . TRP A 1 82 ? -3.733 10.318 3.595 1.00 98.00 82 TRP A C 1
ATOM 694 O O . TRP A 1 82 ? -3.705 10.622 4.789 1.00 98.00 82 TRP A O 1
ATOM 704 N N . GLY A 1 83 ? -4.292 9.187 3.153 1.00 97.88 83 GLY A N 1
ATOM 705 C CA . GLY A 1 83 ? -4.991 8.238 4.020 1.00 97.88 83 GLY A CA 1
ATOM 706 C C . GLY A 1 83 ? -4.066 7.619 5.066 1.00 97.88 83 GLY A C 1
ATOM 707 O O . GLY A 1 83 ? -4.428 7.532 6.239 1.00 97.88 83 GLY A O 1
ATOM 708 N N . PHE A 1 84 ? -2.839 7.271 4.671 1.00 98.44 84 PHE A N 1
ATOM 709 C CA . PHE A 1 84 ? -1.844 6.697 5.572 1.00 98.44 84 PHE A CA 1
ATOM 710 C C . PHE A 1 84 ? -1.496 7.670 6.699 1.00 98.44 84 PHE A C 1
ATOM 712 O O . PHE A 1 84 ? -1.530 7.291 7.868 1.00 98.44 84 PHE A O 1
ATOM 719 N N . ASN A 1 85 ? -1.236 8.939 6.365 1.00 98.44 85 ASN A N 1
ATOM 720 C CA . ASN A 1 85 ? -0.921 9.965 7.360 1.00 98.44 85 ASN A CA 1
ATOM 721 C C . ASN A 1 85 ? -2.076 10.195 8.344 1.00 98.44 85 ASN A C 1
ATOM 723 O O . ASN A 1 85 ? -1.835 10.293 9.544 1.00 98.44 85 ASN A O 1
ATOM 727 N N . ARG A 1 86 ? -3.333 10.202 7.875 1.00 98.44 86 ARG A N 1
ATOM 728 C CA . ARG A 1 86 ? -4.503 10.322 8.765 1.00 98.44 86 ARG A CA 1
ATOM 729 C C . ARG A 1 86 ? -4.601 9.161 9.751 1.00 98.44 86 ARG A C 1
ATOM 731 O O . ARG A 1 86 ? -4.851 9.377 10.936 1.00 98.44 86 ARG A O 1
ATOM 738 N N . ILE A 1 87 ? -4.377 7.936 9.283 1.00 98.44 87 ILE A N 1
ATOM 739 C CA . ILE A 1 87 ? -4.435 6.746 10.139 1.00 98.44 87 ILE A CA 1
ATOM 740 C C . ILE A 1 87 ? -3.265 6.739 11.130 1.00 98.44 87 ILE A C 1
ATOM 742 O O . ILE A 1 87 ? -3.478 6.465 12.312 1.00 98.44 87 ILE A O 1
ATOM 746 N N . LEU A 1 88 ? -2.062 7.117 10.692 1.00 98.44 88 LEU A N 1
ATOM 747 C CA . LEU A 1 88 ? -0.887 7.257 11.552 1.00 98.44 88 LEU A CA 1
ATOM 748 C C . LEU A 1 88 ? -1.112 8.272 12.680 1.00 98.44 88 LEU A C 1
ATOM 750 O O . LEU A 1 88 ? -0.893 7.959 13.850 1.00 98.44 88 LEU A O 1
ATOM 754 N N . GLU A 1 89 ? -1.596 9.467 12.346 1.00 98.38 89 GLU A N 1
ATOM 755 C CA . GLU A 1 89 ? -1.879 10.534 13.313 1.00 98.38 89 GLU A CA 1
ATOM 756 C C . GLU A 1 89 ? -2.986 10.153 14.299 1.00 98.38 89 GLU A C 1
ATOM 758 O O . GLU A 1 89 ? -2.917 10.526 15.471 1.00 98.38 89 GLU A O 1
ATOM 763 N N . SER A 1 90 ? -3.974 9.366 13.854 1.00 98.06 90 SER A N 1
ATOM 764 C CA . SER A 1 90 ? -5.063 8.893 14.717 1.00 98.06 90 SER A CA 1
ATOM 765 C C . SER A 1 90 ? -4.585 7.991 15.858 1.00 98.06 90 SER A C 1
ATOM 767 O O . SER A 1 90 ? -5.302 7.828 16.846 1.00 98.06 90 SER A O 1
ATOM 769 N N . LYS A 1 91 ? -3.398 7.37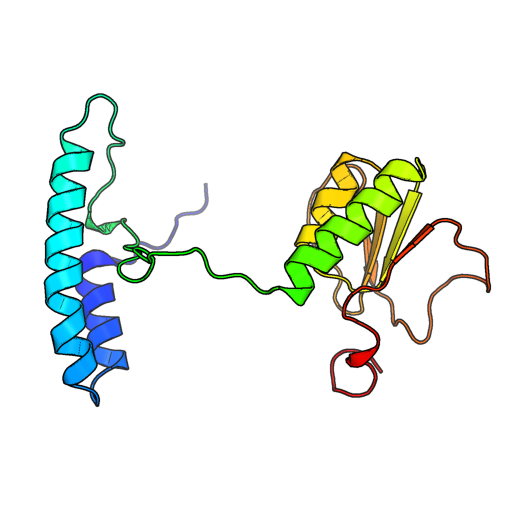2 15.722 1.00 97.62 91 LYS A N 1
ATOM 770 C CA . LYS A 1 91 ? -2.850 6.373 16.658 1.00 97.62 91 LYS A CA 1
ATOM 771 C C . LYS A 1 91 ? -3.838 5.242 16.975 1.00 97.62 91 LYS A C 1
ATOM 773 O O . LYS A 1 91 ? -3.804 4.664 18.065 1.00 97.62 91 LYS A O 1
ATOM 778 N N . CYS A 1 92 ? -4.742 4.931 16.042 1.00 97.88 92 CYS A N 1
ATOM 779 C CA . CYS A 1 92 ? -5.690 3.844 16.226 1.00 97.88 92 CYS A CA 1
ATOM 780 C C . CYS A 1 92 ? -4.930 2.522 16.412 1.00 97.88 92 CYS A C 1
ATOM 782 O O . CYS A 1 92 ? -3.938 2.254 15.734 1.00 97.88 92 CYS A O 1
ATOM 784 N N . LYS A 1 93 ? -5.386 1.689 17.352 1.00 98.06 93 LYS A N 1
ATOM 785 C CA . LYS A 1 93 ? -4.805 0.353 17.574 1.00 98.06 93 LYS A CA 1
ATOM 786 C C . LYS A 1 93 ? -5.274 -0.662 16.534 1.00 98.06 93 LYS A C 1
ATOM 788 O O . LYS A 1 93 ? -4.617 -1.676 16.332 1.00 98.06 93 LYS A O 1
ATOM 793 N N . HIS A 1 94 ? -6.425 -0.387 15.927 1.00 98.50 94 HIS A N 1
ATOM 794 C CA . HIS A 1 94 ? -7.066 -1.233 14.940 1.00 98.50 94 HIS A CA 1
ATOM 795 C C . HIS A 1 94 ? -7.753 -0.364 13.886 1.00 98.50 94 HIS A C 1
ATOM 797 O O . HIS A 1 94 ? -8.449 0.594 14.230 1.00 98.50 94 HIS A O 1
ATOM 803 N N . HIS A 1 95 ? -7.546 -0.708 12.619 1.00 98.62 95 HIS A N 1
ATOM 804 C CA . HIS A 1 95 ? -8.144 -0.070 11.457 1.00 98.62 95 HIS A CA 1
ATOM 805 C C . HIS A 1 95 ? -8.874 -1.112 10.606 1.00 98.62 95 HIS A C 1
ATOM 807 O O . HIS A 1 95 ? -8.378 -2.222 10.385 1.00 98.62 95 HIS A O 1
ATOM 813 N N . VAL A 1 96 ? -10.053 -0.757 10.105 1.00 98.25 96 VAL A N 1
ATOM 814 C CA . VAL A 1 96 ? -10.792 -1.571 9.137 1.00 98.25 96 VAL A CA 1
ATOM 815 C C . VAL A 1 96 ? -10.674 -0.913 7.767 1.00 98.25 96 VAL A C 1
ATOM 817 O O . VAL A 1 96 ? -11.022 0.249 7.605 1.00 98.25 96 VAL A O 1
ATOM 820 N N . ASP A 1 97 ? -10.196 -1.656 6.777 1.00 97.88 97 ASP A N 1
ATOM 821 C CA . ASP A 1 97 ? -10.176 -1.217 5.382 1.00 97.88 97 ASP A CA 1
ATOM 822 C C . ASP A 1 97 ? -11.163 -2.048 4.562 1.00 97.88 97 ASP A C 1
ATOM 824 O O . ASP A 1 97 ? -11.202 -3.277 4.689 1.00 97.88 97 ASP A O 1
ATOM 828 N N . ILE A 1 98 ? -11.957 -1.379 3.728 1.00 96.81 98 ILE A N 1
ATOM 829 C CA . ILE A 1 98 ? -12.905 -2.018 2.820 1.00 96.81 98 ILE A CA 1
ATOM 830 C C . ILE A 1 98 ? -12.397 -1.872 1.389 1.00 96.81 98 ILE A C 1
ATOM 832 O O . ILE A 1 98 ? -12.595 -0.832 0.778 1.00 96.81 98 ILE A O 1
ATOM 836 N N . GLY A 1 99 ? -11.791 -2.926 0.841 1.00 95.31 99 GLY A N 1
ATOM 837 C CA . GLY A 1 99 ? -11.535 -3.089 -0.594 1.00 95.31 99 GLY A CA 1
ATOM 838 C C . GLY A 1 99 ? -10.522 -2.138 -1.242 1.00 95.31 99 GLY A C 1
ATOM 839 O O . GLY A 1 99 ? -10.458 -2.107 -2.481 1.00 95.31 99 GLY A O 1
ATOM 840 N N . SER A 1 100 ? -9.758 -1.368 -0.457 1.00 96.19 100 SER A N 1
ATOM 841 C CA . SER A 1 100 ? -8.764 -0.426 -0.980 1.00 96.19 100 SER A CA 1
ATOM 842 C C . SER A 1 100 ? -7.586 -1.146 -1.650 1.00 96.19 100 SER A C 1
ATOM 844 O O . SER A 1 100 ? -7.468 -2.376 -1.662 1.00 96.19 100 SER A O 1
ATOM 846 N N . ASN A 1 101 ? -6.667 -0.373 -2.236 1.00 95.56 101 ASN A N 1
ATOM 847 C CA . ASN A 1 101 ? -5.448 -0.911 -2.838 1.00 95.56 101 ASN A CA 1
ATOM 848 C C . ASN A 1 101 ? -4.627 -1.741 -1.824 1.00 95.56 101 ASN A C 1
ATOM 850 O O . ASN A 1 101 ? -4.268 -1.264 -0.750 1.00 95.56 101 ASN A O 1
ATOM 854 N N . VAL A 1 102 ? -4.267 -2.974 -2.191 1.00 96.31 102 VAL A N 1
ATOM 855 C CA . VAL A 1 102 ? -3.585 -3.918 -1.286 1.00 96.31 102 VAL A CA 1
ATOM 856 C C . VAL A 1 102 ? -2.200 -3.453 -0.824 1.00 96.31 102 VAL A C 1
ATOM 858 O O . VAL A 1 102 ? -1.779 -3.817 0.271 1.00 96.31 102 VAL A O 1
ATOM 861 N N . THR A 1 103 ? -1.495 -2.635 -1.613 1.00 96.88 103 THR A N 1
ATOM 862 C CA . THR A 1 103 ? -0.209 -2.049 -1.206 1.00 96.88 103 THR A CA 1
ATOM 863 C C . THR A 1 103 ? -0.415 -1.043 -0.080 1.00 96.88 103 THR A C 1
ATOM 865 O O . THR A 1 103 ? 0.312 -1.080 0.908 1.00 96.88 103 THR A O 1
ATOM 868 N N . PHE A 1 104 ? -1.437 -0.190 -0.189 1.00 97.88 104 PHE A N 1
ATOM 869 C CA . PHE A 1 104 ? -1.814 0.743 0.875 1.00 97.88 104 PHE A CA 1
ATOM 870 C C . PHE A 1 104 ? -2.165 -0.007 2.168 1.00 97.88 104 PHE A C 1
ATOM 872 O O . PHE A 1 104 ? -1.595 0.273 3.221 1.00 97.88 104 PHE A O 1
ATOM 879 N N . VAL A 1 105 ? -3.015 -1.031 2.066 1.00 97.88 105 VAL A N 1
ATOM 880 C CA . VAL A 1 105 ? -3.411 -1.881 3.200 1.00 97.88 105 VAL A CA 1
ATOM 881 C C . VAL A 1 105 ? -2.204 -2.570 3.837 1.00 97.88 105 VAL A C 1
ATOM 883 O O . VAL A 1 105 ? -2.077 -2.584 5.059 1.00 97.88 105 VAL A O 1
ATOM 886 N N . GLY A 1 106 ? -1.291 -3.116 3.030 1.00 97.81 106 GLY A N 1
ATOM 887 C CA . GLY A 1 106 ? -0.065 -3.736 3.526 1.00 97.81 106 GLY A CA 1
ATOM 888 C C . GLY A 1 106 ? 0.827 -2.746 4.274 1.00 97.81 106 GLY A C 1
ATOM 889 O O . GLY A 1 106 ? 1.324 -3.081 5.345 1.00 97.81 106 GLY A O 1
ATOM 890 N N . LEU A 1 107 ? 0.976 -1.515 3.776 1.00 97.94 107 LEU A N 1
ATOM 891 C CA . LEU A 1 107 ? 1.746 -0.472 4.462 1.00 97.94 107 LEU A CA 1
ATOM 892 C C . LEU A 1 107 ? 1.137 -0.109 5.823 1.00 97.94 107 LEU A C 1
ATOM 894 O O . LEU A 1 107 ? 1.879 0.047 6.790 1.00 97.94 107 LEU A O 1
ATOM 898 N N . LEU A 1 108 ? -0.193 -0.039 5.940 1.00 98.44 108 LEU A N 1
ATOM 899 C CA . LEU A 1 108 ? -0.860 0.250 7.218 1.00 98.44 108 LEU A CA 1
ATOM 900 C C . LEU A 1 108 ? -0.524 -0.763 8.323 1.00 98.44 108 LEU A C 1
ATOM 902 O O . LEU A 1 108 ? -0.436 -0.388 9.491 1.00 98.44 108 LEU A O 1
ATOM 906 N N . THR A 1 109 ? -0.268 -2.026 7.972 1.00 98.25 109 THR A N 1
ATOM 907 C CA . THR A 1 109 ? 0.092 -3.067 8.957 1.00 98.25 109 THR A CA 1
ATOM 908 C C . THR A 1 109 ? 1.405 -2.783 9.695 1.00 98.25 109 THR A C 1
ATOM 910 O O . THR A 1 109 ? 1.634 -3.308 10.790 1.00 98.25 109 THR A O 1
ATOM 913 N N . ALA A 1 110 ? 2.259 -1.921 9.129 1.00 97.88 110 ALA A N 1
ATOM 914 C CA . ALA A 1 110 ? 3.492 -1.475 9.767 1.00 97.88 110 ALA A CA 1
ATOM 915 C C . ALA A 1 110 ? 3.235 -0.551 10.969 1.00 97.88 110 ALA A C 1
ATOM 917 O O . ALA A 1 110 ? 4.104 -0.429 11.831 1.00 97.88 110 ALA A O 1
ATOM 918 N N . ILE A 1 111 ? 2.060 0.086 11.037 1.00 98.06 111 ILE A N 1
ATOM 919 C CA . ILE A 1 111 ? 1.740 1.108 12.044 1.00 98.06 111 ILE A CA 1
ATOM 920 C C . ILE A 1 111 ? 0.539 0.751 12.933 1.00 98.06 111 ILE A C 1
ATOM 922 O O . ILE A 1 111 ? 0.408 1.315 14.015 1.00 98.06 111 ILE A O 1
ATOM 926 N N . THR A 1 112 ? -0.335 -0.170 12.512 1.00 98.38 112 THR A N 1
ATOM 927 C CA . THR A 1 112 ? -1.536 -0.570 13.268 1.00 98.38 112 THR A CA 1
ATOM 928 C C . THR A 1 112 ? -2.018 -1.975 12.887 1.00 98.38 112 THR A C 1
ATOM 930 O O . THR A 1 112 ? -1.579 -2.533 11.882 1.00 98.38 112 THR A O 1
ATOM 933 N N . GLU A 1 113 ? -2.919 -2.571 13.674 1.00 98.56 113 GLU A N 1
ATOM 934 C CA . GLU A 1 113 ? -3.622 -3.788 13.256 1.00 98.56 113 GLU A CA 1
ATOM 935 C C . GLU A 1 113 ? -4.664 -3.470 12.185 1.00 98.56 113 GLU A C 1
ATOM 937 O O . GLU A 1 113 ? -5.485 -2.575 12.356 1.00 98.56 113 GLU A O 1
ATOM 942 N N . VAL A 1 114 ? -4.682 -4.238 11.097 1.00 98.62 114 VAL A N 1
ATOM 943 C CA . VAL A 1 114 ? -5.583 -4.007 9.967 1.00 98.62 114 VAL A CA 1
ATOM 944 C C . VAL A 1 114 ? -6.487 -5.211 9.743 1.00 98.62 114 VAL A C 1
ATOM 946 O O . VAL A 1 114 ? -6.016 -6.332 9.529 1.00 98.62 114 VAL A O 1
ATOM 949 N N . THR A 1 115 ? -7.799 -4.975 9.737 1.00 98.06 115 THR A N 1
ATOM 950 C CA . THR A 1 115 ? -8.770 -5.907 9.154 1.00 98.06 115 THR A CA 1
ATOM 951 C C . THR A 1 115 ? -9.117 -5.434 7.751 1.00 98.06 115 THR A C 1
ATOM 953 O O . THR A 1 115 ? -9.769 -4.409 7.593 1.00 98.06 115 THR A O 1
ATOM 956 N N . PHE A 1 116 ? -8.722 -6.202 6.743 1.00 97.81 116 PHE A N 1
ATOM 957 C CA . PHE A 1 116 ? -9.064 -5.954 5.348 1.00 97.81 116 PHE A CA 1
ATOM 958 C C . PHE A 1 116 ? -10.285 -6.768 4.932 1.00 97.81 116 PHE A C 1
ATOM 960 O O . PHE A 1 116 ? -10.290 -7.998 5.069 1.00 97.81 116 PHE A O 1
ATOM 967 N N . ILE A 1 117 ? -11.298 -6.089 4.404 1.00 96.25 117 ILE A N 1
ATOM 968 C CA . ILE A 1 117 ? -12.556 -6.682 3.963 1.00 96.25 117 ILE A CA 1
ATOM 969 C C . ILE A 1 117 ? -12.727 -6.439 2.472 1.00 96.25 117 ILE A C 1
ATOM 971 O O . ILE A 1 117 ? -12.830 -5.304 2.025 1.00 96.25 117 ILE A O 1
ATOM 975 N N . ASP A 1 118 ? -12.796 -7.517 1.704 1.00 94.81 118 ASP A N 1
ATOM 976 C CA . ASP A 1 118 ? -13.041 -7.472 0.262 1.00 94.81 118 ASP A CA 1
ATOM 977 C C . ASP A 1 118 ? -13.835 -8.723 -0.128 1.00 94.81 118 ASP A C 1
ATOM 979 O O . ASP A 1 118 ? -13.782 -9.756 0.549 1.00 94.81 118 ASP A O 1
ATOM 983 N N . ILE A 1 119 ? -14.565 -8.671 -1.238 1.00 91.75 119 ILE A N 1
ATOM 984 C CA . ILE A 1 119 ? -15.233 -9.854 -1.794 1.00 91.75 119 ILE A CA 1
ATOM 985 C C . ILE A 1 119 ? -14.214 -10.928 -2.228 1.00 91.75 119 ILE A C 1
ATOM 987 O O . ILE A 1 119 ? -14.538 -12.121 -2.278 1.00 91.75 119 ILE A O 1
ATOM 991 N N . ARG A 1 120 ? -12.968 -10.515 -2.494 1.00 90.88 120 ARG A N 1
ATOM 992 C CA . ARG A 1 120 ? -11.797 -11.328 -2.823 1.00 90.88 120 ARG A CA 1
ATOM 993 C C . ARG A 1 120 ? -10.805 -11.271 -1.652 1.00 90.88 120 ARG A C 1
ATOM 995 O O . ARG A 1 120 ? -10.007 -10.339 -1.570 1.00 90.88 120 ARG A O 1
ATOM 1002 N N . PRO A 1 121 ? -10.810 -12.264 -0.748 1.00 91.00 121 PRO A N 1
ATOM 1003 C CA . PRO A 1 121 ? -9.911 -12.253 0.400 1.00 91.00 121 PRO A CA 1
ATOM 1004 C C . PRO A 1 121 ? -8.440 -12.257 -0.042 1.00 91.00 121 PRO A C 1
ATOM 1006 O O . PRO A 1 121 ? -8.035 -13.046 -0.902 1.00 91.00 121 PRO A O 1
ATOM 1009 N N . LEU A 1 122 ? -7.637 -11.398 0.585 1.00 95.44 122 LEU A N 1
ATOM 1010 C CA . LEU A 1 122 ? -6.205 -11.279 0.337 1.00 95.44 122 LEU A CA 1
ATOM 1011 C C . LEU A 1 122 ? -5.450 -12.365 1.115 1.00 95.44 122 LEU A C 1
ATOM 1013 O O . LEU A 1 122 ? -5.488 -12.413 2.343 1.00 95.44 122 LEU A O 1
ATOM 1017 N N . ARG A 1 123 ? -4.74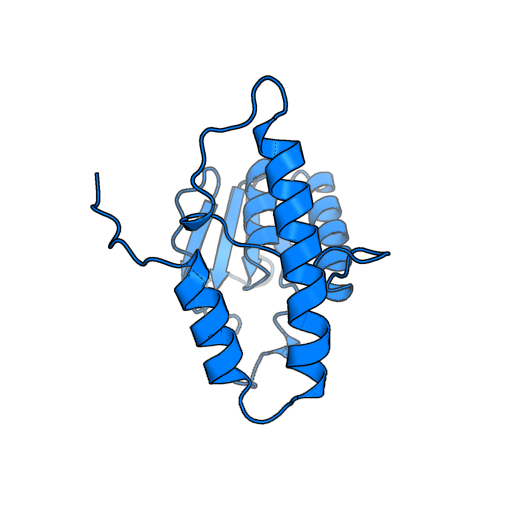4 -13.244 0.396 1.00 95.38 123 ARG A N 1
ATOM 1018 C CA . ARG A 1 123 ? -3.977 -14.355 0.979 1.00 95.38 123 ARG A CA 1
ATOM 1019 C C . ARG A 1 123 ? -2.504 -13.978 1.116 1.00 95.38 123 ARG A C 1
ATOM 1021 O O . ARG A 1 123 ? -1.720 -14.219 0.203 1.00 95.38 123 ARG A O 1
ATOM 1028 N N . VAL A 1 124 ? -2.141 -13.397 2.254 1.00 95.19 124 VAL A N 1
ATOM 1029 C CA . VAL A 1 124 ? -0.762 -13.009 2.588 1.00 95.19 124 VAL A CA 1
ATOM 1030 C C . VAL A 1 124 ? -0.439 -13.381 4.032 1.00 95.19 124 VAL A C 1
ATOM 1032 O O . VAL A 1 124 ? -1.337 -13.465 4.867 1.00 95.19 124 VAL A O 1
ATOM 1035 N N . ASN A 1 125 ? 0.842 -13.601 4.323 1.00 95.75 125 ASN A N 1
ATOM 1036 C CA . ASN A 1 125 ? 1.331 -13.800 5.683 1.00 95.75 125 ASN A CA 1
ATOM 1037 C C . ASN A 1 125 ? 2.010 -12.509 6.160 1.00 95.75 125 ASN A C 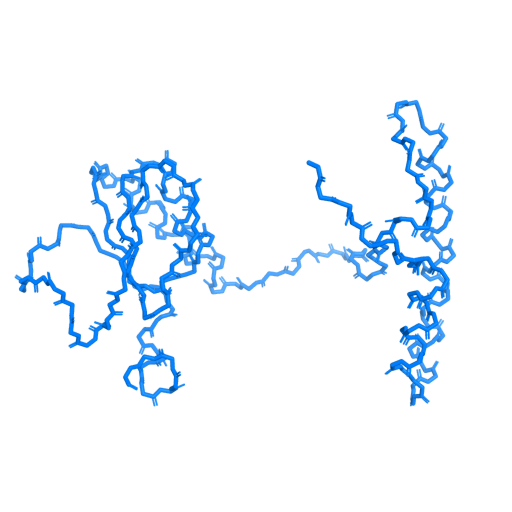1
ATOM 1039 O O . ASN A 1 125 ? 3.200 -12.315 5.921 1.00 95.75 125 ASN A O 1
ATOM 1043 N N . LEU A 1 126 ? 1.232 -11.611 6.768 1.00 96.12 126 LEU A N 1
ATOM 1044 C CA . LEU A 1 126 ? 1.705 -10.344 7.327 1.00 96.12 126 LEU A CA 1
ATOM 1045 C C . LEU A 1 126 ? 1.340 -10.268 8.809 1.00 96.12 126 LEU A C 1
ATOM 1047 O O . LEU A 1 126 ? 0.231 -10.627 9.209 1.00 96.12 126 LEU A O 1
ATOM 1051 N N . LYS A 1 127 ? 2.272 -9.772 9.628 1.00 97.38 127 LYS A N 1
ATOM 1052 C CA . LYS A 1 127 ? 1.973 -9.409 11.016 1.00 97.38 127 LYS A CA 1
ATOM 1053 C C . LYS A 1 127 ? 0.935 -8.279 11.020 1.00 97.38 127 LYS A C 1
ATOM 1055 O O . LYS A 1 127 ? 0.910 -7.476 10.096 1.00 97.38 127 LYS A O 1
ATOM 1060 N N . ASN A 1 128 ? 0.099 -8.215 12.060 1.00 98.12 128 ASN A N 1
ATOM 1061 C CA . ASN A 1 128 ? -0.916 -7.168 12.236 1.00 98.12 128 ASN A CA 1
ATOM 1062 C C . ASN A 1 128 ? -1.969 -7.126 11.110 1.00 98.12 128 ASN A C 1
ATOM 1064 O O . ASN A 1 128 ? -2.586 -6.090 10.885 1.00 98.12 128 ASN A O 1
ATOM 1068 N N . PHE A 1 129 ? -2.194 -8.238 10.404 1.00 98.50 129 PHE A N 1
ATOM 1069 C CA . PHE A 1 129 ? -3.122 -8.302 9.278 1.00 98.50 129 PHE A CA 1
ATOM 1070 C C . PHE A 1 129 ? -4.159 -9.413 9.449 1.00 98.50 129 PHE A C 1
ATOM 1072 O O . PHE A 1 129 ? -3.827 -10.554 9.773 1.00 98.50 129 PHE A O 1
ATOM 1079 N N . LYS A 1 130 ? -5.425 -9.095 9.173 1.00 97.94 130 LYS A N 1
ATOM 1080 C CA . LYS A 1 130 ? -6.528 -10.057 9.079 1.00 97.94 130 LYS A CA 1
ATOM 1081 C C . LYS A 1 130 ? -7.295 -9.800 7.789 1.00 97.94 130 LYS A C 1
ATOM 1083 O O . LYS A 1 130 ? -7.841 -8.718 7.614 1.00 97.94 130 LYS A O 1
ATOM 1088 N N . SER A 1 131 ? -7.399 -10.797 6.913 1.00 97.00 131 SER A N 1
ATOM 1089 C CA . SER A 1 131 ? -8.305 -10.717 5.763 1.00 97.00 131 SER A CA 1
ATOM 1090 C C . SER A 1 131 ? -9.639 -11.384 6.084 1.00 97.00 131 SER A C 1
ATOM 1092 O O . SER A 1 131 ? -9.675 -12.499 6.606 1.00 97.00 131 SER A O 1
ATOM 1094 N N . LYS A 1 132 ? -10.739 -10.711 5.746 1.00 94.75 132 LYS A N 1
ATOM 1095 C CA . LYS A 1 132 ? -12.094 -11.259 5.790 1.00 94.75 132 LYS A CA 1
ATOM 1096 C C . LYS A 1 132 ? -12.743 -11.118 4.420 1.00 94.75 132 LYS A C 1
ATOM 1098 O O . LYS A 1 132 ? -12.643 -10.076 3.780 1.00 94.75 132 LYS A O 1
ATOM 1103 N N . LYS A 1 133 ? -13.445 -12.164 3.987 1.00 93.44 133 LYS A N 1
ATOM 1104 C CA . LYS A 1 133 ? -14.342 -12.055 2.836 1.00 93.44 133 LYS A CA 1
ATOM 1105 C C . LYS A 1 133 ? -15.594 -11.289 3.266 1.00 93.44 133 LYS A C 1
ATOM 1107 O O . LYS A 1 133 ? -16.205 -11.669 4.262 1.00 93.44 133 LYS A O 1
ATOM 1112 N N . GLY A 1 134 ? -15.989 -10.257 2.529 1.00 91.06 134 GLY A N 1
ATOM 1113 C CA . GLY A 1 134 ? -17.203 -9.492 2.823 1.00 91.06 134 GLY A CA 1
ATOM 1114 C C . GLY A 1 134 ? -17.664 -8.635 1.649 1.00 91.06 134 GLY A C 1
ATOM 1115 O O . GLY A 1 134 ? -16.866 -8.285 0.785 1.00 91.06 134 GLY A O 1
ATOM 1116 N N . ASN A 1 135 ? -18.958 -8.320 1.614 1.00 90.25 135 ASN A N 1
ATOM 1117 C CA . ASN A 1 135 ? -19.545 -7.386 0.656 1.00 90.25 135 ASN A CA 1
ATOM 1118 C C . ASN A 1 135 ? -19.735 -6.028 1.349 1.00 90.25 135 ASN A C 1
ATOM 1120 O O . ASN A 1 135 ? -20.262 -5.983 2.459 1.00 90.25 135 ASN A O 1
ATOM 1124 N N . ILE A 1 136 ? -19.327 -4.935 0.697 1.00 90.56 136 ILE A N 1
ATOM 1125 C CA . ILE A 1 136 ? -19.492 -3.566 1.210 1.00 90.56 136 ILE A CA 1
ATOM 1126 C C . ILE A 1 136 ? -20.964 -3.200 1.460 1.00 90.56 136 ILE A C 1
ATOM 1128 O O . ILE A 1 136 ? -21.247 -2.402 2.345 1.00 90.56 136 ILE A O 1
ATOM 1132 N N . LEU A 1 137 ? -21.903 -3.827 0.741 1.00 90.69 137 LEU A N 1
ATOM 1133 C CA . LEU A 1 137 ? -23.345 -3.637 0.938 1.00 90.69 137 LEU A CA 1
ATOM 1134 C C . LEU A 1 137 ? -23.902 -4.382 2.162 1.00 90.69 137 LEU A C 1
ATOM 1136 O O . LEU A 1 137 ? -25.044 -4.159 2.551 1.00 90.69 137 LEU A O 1
ATOM 1140 N N . SER A 1 138 ? -23.126 -5.289 2.757 1.00 90.38 138 SER A N 1
ATOM 1141 C CA . SER A 1 138 ? -23.561 -6.130 3.874 1.00 90.38 138 SER A CA 1
ATOM 1142 C C . SER A 1 138 ? -22.377 -6.451 4.792 1.00 90.38 138 SER A C 1
ATOM 1144 O O . SER A 1 138 ? -21.942 -7.603 4.915 1.00 90.38 138 SER A O 1
ATOM 1146 N N . LEU A 1 139 ? -21.802 -5.408 5.391 1.00 90.94 139 LEU A N 1
ATOM 1147 C CA . LEU A 1 139 ? -20.690 -5.546 6.327 1.00 90.94 139 LEU A CA 1
ATOM 1148 C C . LEU A 1 139 ? -21.173 -6.158 7.657 1.00 90.94 139 LEU A C 1
ATOM 1150 O O . LEU A 1 139 ? -22.241 -5.792 8.140 1.00 90.94 139 LEU A O 1
ATOM 1154 N N . PRO A 1 140 ? -20.397 -7.062 8.288 1.00 87.44 140 PRO A N 1
ATOM 1155 C CA . PRO A 1 140 ? -20.775 -7.719 9.541 1.00 87.44 140 PRO A CA 1
ATOM 1156 C C . PRO A 1 140 ? -20.472 -6.827 10.759 1.00 87.44 140 PRO A C 1
ATOM 1158 O O . PRO A 1 140 ? -19.797 -7.255 11.695 1.00 87.44 140 PRO A O 1
ATOM 1161 N N . TYR A 1 141 ? -20.903 -5.568 10.708 1.00 91.44 141 TYR A N 1
ATOM 1162 C CA . TYR A 1 141 ? -20.700 -4.572 11.755 1.00 91.44 141 TYR A CA 1
ATOM 1163 C C . TYR A 1 141 ? -21.995 -3.818 12.008 1.00 91.44 141 TYR A C 1
ATOM 1165 O O . TYR A 1 141 ? -22.801 -3.621 11.100 1.00 91.44 141 TYR A O 1
ATOM 1173 N N . GLU A 1 142 ? -22.173 -3.386 13.249 1.00 95.38 142 GLU A N 1
ATOM 1174 C CA . GLU A 1 142 ? -23.262 -2.491 13.604 1.00 95.38 142 GLU A CA 1
ATOM 1175 C C . GLU A 1 142 ? -22.990 -1.084 13.061 1.00 95.38 142 GLU A C 1
ATOM 1177 O O . GLU A 1 142 ? -21.849 -0.673 12.818 1.00 95.38 142 GLU A O 1
ATOM 1182 N N . ASN A 1 143 ? -24.062 -0.317 12.881 1.00 94.56 143 ASN A N 1
ATOM 1183 C CA . ASN A 1 143 ? -23.941 1.068 12.454 1.00 94.56 143 ASN A CA 1
ATOM 1184 C C . ASN A 1 143 ? -23.104 1.859 13.468 1.00 94.56 143 ASN A C 1
ATOM 1186 O O . ASN A 1 143 ? -23.321 1.761 14.673 1.00 94.56 143 ASN A O 1
ATOM 1190 N N . ASN A 1 144 ? -22.165 2.667 12.968 1.00 94.31 144 ASN A N 1
ATOM 1191 C CA . ASN A 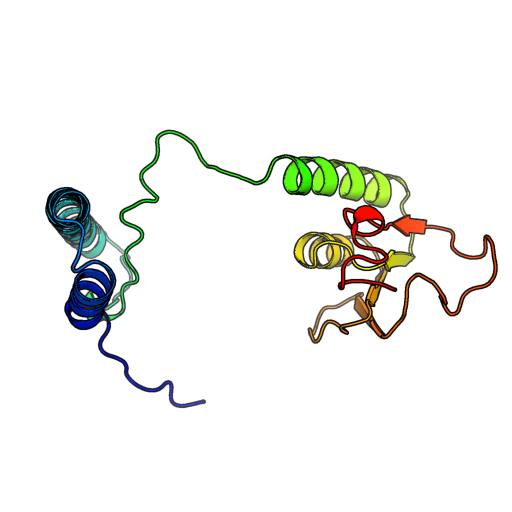1 144 ? -21.272 3.505 13.776 1.00 94.31 144 ASN A CA 1
ATOM 1192 C C . ASN A 1 144 ? -20.407 2.741 14.803 1.00 94.31 144 ASN A C 1
ATOM 1194 O O . ASN A 1 144 ? -19.914 3.347 15.751 1.00 94.31 144 ASN A O 1
ATOM 1198 N N . SER A 1 145 ? -20.182 1.432 14.628 1.00 96.12 145 SER A N 1
ATOM 1199 C CA . SER A 1 145 ? -19.403 0.629 15.585 1.00 96.12 145 SER A CA 1
ATOM 1200 C C . SER A 1 145 ? -17.894 0.599 15.309 1.00 96.12 145 SER A C 1
ATOM 1202 O O . SER A 1 145 ? -17.132 0.044 16.101 1.00 96.12 145 SER A O 1
ATOM 1204 N N . ILE A 1 146 ? -17.444 1.124 14.166 1.00 95.81 146 ILE A N 1
ATOM 1205 C CA . ILE A 1 146 ? -16.036 1.101 13.746 1.00 95.81 146 ILE A CA 1
ATOM 1206 C C . ILE A 1 146 ? -15.417 2.477 13.997 1.00 95.81 146 ILE A C 1
ATOM 1208 O O . ILE A 1 146 ? -15.857 3.472 13.432 1.00 95.81 146 ILE A O 1
ATOM 1212 N N . SER A 1 147 ? -14.364 2.524 14.814 1.00 95.38 147 SER A N 1
ATOM 1213 C CA . SER A 1 147 ? -13.691 3.771 15.204 1.00 95.38 147 SER A CA 1
ATOM 1214 C C . SER A 1 147 ? -12.682 4.295 14.178 1.00 95.38 147 SER A C 1
ATOM 1216 O O . SER A 1 147 ? -12.367 5.482 14.184 1.00 95.38 147 SER A O 1
ATOM 1218 N N . SER A 1 148 ? -12.159 3.429 13.307 1.00 98.12 148 SER A N 1
ATOM 1219 C CA . SER A 1 148 ? -11.229 3.797 12.237 1.00 98.12 148 SER A CA 1
ATOM 1220 C C . SER A 1 148 ? -11.507 2.945 11.000 1.00 98.12 148 SER A C 1
ATOM 1222 O O . SER A 1 148 ? -11.354 1.722 11.038 1.00 98.12 148 SER A O 1
ATOM 1224 N N . LEU A 1 149 ? -11.958 3.594 9.925 1.00 97.19 149 LEU A N 1
ATOM 1225 C CA . LEU A 1 149 ? -12.448 2.959 8.702 1.00 97.19 149 LEU A CA 1
ATOM 1226 C C . LEU A 1 149 ? -11.904 3.688 7.471 1.00 97.19 149 LEU A C 1
ATOM 1228 O O . LEU A 1 149 ? -11.890 4.919 7.442 1.00 97.19 149 LEU A O 1
ATOM 1232 N N . SER A 1 150 ? -11.515 2.947 6.438 1.00 97.44 150 SER A N 1
ATOM 1233 C CA . SER A 1 150 ? -11.276 3.505 5.105 1.00 97.44 150 SER A CA 1
ATOM 1234 C C . SER A 1 150 ? -11.880 2.635 3.997 1.00 97.44 150 SER A C 1
ATOM 1236 O O . SER A 1 150 ? -12.162 1.452 4.185 1.00 97.44 150 SER A O 1
ATOM 1238 N N . SER A 1 151 ? -12.169 3.268 2.858 1.00 95.56 151 SER A N 1
ATOM 1239 C CA . SER A 1 151 ? -12.726 2.655 1.645 1.00 95.56 151 SER A CA 1
ATOM 1240 C C . SER A 1 151 ? -12.314 3.529 0.459 1.00 95.56 151 SER A C 1
ATOM 1242 O O . SER A 1 151 ? -13.002 4.484 0.093 1.00 95.56 151 SER A O 1
ATOM 1244 N N . LEU A 1 152 ? -11.100 3.303 -0.043 1.00 95.12 152 LEU A N 1
ATOM 1245 C CA . LEU A 1 152 ? -10.405 4.197 -0.969 1.00 95.12 152 LEU A CA 1
ATOM 1246 C C . LEU A 1 152 ? -10.395 3.613 -2.387 1.00 95.12 152 LEU A C 1
ATOM 1248 O O . LEU A 1 152 ? -9.813 2.553 -2.624 1.00 95.12 152 LEU A O 1
ATOM 1252 N N . HIS A 1 153 ? -11.016 4.324 -3.333 1.00 92.19 153 HIS A N 1
ATOM 1253 C CA . HIS A 1 153 ? -11.251 3.869 -4.710 1.00 92.19 153 HIS A CA 1
ATOM 1254 C C . HIS A 1 153 ? -12.069 2.563 -4.807 1.00 92.19 153 HIS A C 1
ATOM 1256 O O . HIS A 1 153 ? -11.658 1.565 -5.414 1.00 92.19 153 HIS A O 1
ATOM 1262 N N . VAL A 1 154 ? -13.222 2.552 -4.134 1.00 92.06 154 VAL A N 1
ATOM 1263 C CA . VAL A 1 154 ? -14.082 1.372 -3.955 1.00 92.06 154 VAL A CA 1
ATOM 1264 C C . VAL A 1 154 ? -15.536 1.674 -4.278 1.00 92.06 154 VAL A C 1
ATOM 1266 O O . VAL A 1 154 ? -16.142 0.938 -5.057 1.00 92.06 154 VAL A O 1
ATOM 1269 N N . ALA A 1 155 ? -16.096 2.737 -3.694 1.00 89.50 155 ALA A N 1
ATOM 1270 C CA . ALA A 1 155 ? -17.512 3.070 -3.827 1.00 89.50 155 ALA A CA 1
ATOM 1271 C C . ALA A 1 155 ? -17.926 3.315 -5.288 1.00 89.50 155 ALA A C 1
ATOM 1273 O O . ALA A 1 155 ? -19.014 2.918 -5.694 1.00 89.50 155 ALA A O 1
ATOM 1274 N N . GLU A 1 156 ? -17.038 3.881 -6.104 1.00 88.38 156 GLU A N 1
ATOM 1275 C CA . GLU A 1 156 ? -17.270 4.112 -7.531 1.00 88.38 156 GLU A CA 1
ATOM 1276 C C . GLU A 1 156 ? -17.364 2.826 -8.362 1.00 88.38 156 GLU A C 1
ATOM 1278 O O . GLU A 1 156 ? -17.745 2.871 -9.527 1.00 88.38 156 GLU A O 1
ATOM 1283 N N . HIS A 1 157 ? -17.000 1.678 -7.789 1.00 87.88 157 HIS A N 1
ATOM 1284 C CA . HIS A 1 157 ? -17.087 0.382 -8.452 1.00 87.88 157 HIS A CA 1
ATOM 1285 C C . HIS A 1 157 ? -18.292 -0.454 -7.992 1.00 87.88 157 HIS A C 1
ATOM 1287 O O . HIS A 1 157 ? -18.418 -1.617 -8.395 1.00 87.88 157 HIS A O 1
ATOM 1293 N N . ILE A 1 158 ? -19.173 0.116 -7.162 1.00 89.19 158 ILE A N 1
ATOM 1294 C CA . ILE A 1 158 ? -20.433 -0.518 -6.770 1.00 89.19 158 ILE A CA 1
ATOM 1295 C C . ILE A 1 158 ? -21.399 -0.508 -7.969 1.00 89.19 158 ILE A C 1
ATOM 1297 O O . ILE A 1 158 ? -21.614 0.528 -8.589 1.00 89.19 158 ILE A O 1
ATOM 1301 N N . GLY A 1 159 ? -21.964 -1.666 -8.319 1.00 84.94 159 GLY A N 1
ATOM 1302 C CA . GLY A 1 159 ? -22.848 -1.867 -9.473 1.00 84.94 159 GLY A CA 1
ATOM 1303 C C . GLY A 1 159 ? -22.127 -2.004 -10.820 1.00 84.94 159 GLY A C 1
ATOM 1304 O O . GLY A 1 159 ? -22.778 -2.200 -11.841 1.00 84.94 159 GLY A O 1
ATOM 1305 N N . LEU A 1 160 ? -20.789 -1.934 -10.840 1.00 81.62 160 LEU A N 1
ATOM 1306 C CA . LEU A 1 160 ? -19.964 -1.992 -12.059 1.00 81.62 160 LEU A CA 1
ATOM 1307 C C . LEU A 1 160 ? -19.102 -3.263 -12.126 1.00 81.62 160 LEU A C 1
ATOM 1309 O O . LEU A 1 160 ? -17.973 -3.253 -12.614 1.00 81.62 160 LEU A O 1
ATOM 1313 N N . GLY A 1 161 ? -19.627 -4.372 -11.596 1.00 70.62 161 GLY A N 1
ATOM 1314 C CA . GLY A 1 161 ? -19.007 -5.698 -11.682 1.00 70.62 161 GLY A CA 1
ATOM 1315 C C . GLY A 1 161 ? -17.873 -5.965 -10.687 1.00 70.62 161 GLY A C 1
ATOM 1316 O O . GLY A 1 161 ? -17.294 -7.052 -10.717 1.00 70.62 161 GLY A O 1
ATOM 1317 N N . ARG A 1 162 ? -17.548 -5.017 -9.794 1.00 71.38 162 ARG A N 1
ATOM 1318 C CA . ARG A 1 162 ? -16.560 -5.226 -8.718 1.00 71.38 162 ARG A CA 1
ATOM 1319 C C . ARG A 1 162 ? -17.200 -5.400 -7.345 1.00 71.38 162 ARG A C 1
ATOM 1321 O O . ARG A 1 162 ? -16.749 -6.251 -6.591 1.00 71.38 162 ARG A O 1
ATOM 1328 N N . TYR A 1 163 ? -18.221 -4.618 -7.020 1.00 75.62 163 TYR A N 1
ATOM 1329 C CA . TYR A 1 163 ? -18.988 -4.731 -5.779 1.00 75.62 163 TYR A CA 1
ATOM 1330 C C . TYR A 1 163 ? -20.469 -4.532 -6.114 1.00 75.62 163 TYR A C 1
ATOM 1332 O O . TYR A 1 163 ? -20.760 -3.726 -6.990 1.00 75.62 163 TYR A O 1
ATOM 1340 N N . GLY A 1 164 ? -21.391 -5.222 -5.440 1.00 64.12 164 GLY A N 1
ATOM 1341 C CA . GLY A 1 164 ? -22.822 -5.187 -5.787 1.00 64.12 164 GLY A CA 1
ATOM 1342 C C . GLY A 1 164 ? -23.207 -6.272 -6.774 1.00 64.12 164 GLY A C 1
ATOM 1343 O O . GLY A 1 164 ? -22.874 -6.120 -7.968 1.00 64.12 164 GLY A O 1
#